Protein AF-A0A5Y4FES8-F1 (afdb_monomer)

Mean predicted aligned error: 9.24 Å

pLDDT: mean 91.18, std 11.3, range [54.75, 98.31]

Sequence (150 aa):
MFIGLLLVSLIVFGRLANHYRNNAITYKYQRNTATHNLKLANETITDMTQRQRDVAALDEKYTKELADAKAENDALRDDVAAGRRRLFVNATCPAMPTGKSTSAARVDNAASPRLADSAQRDYFTLKERVTTMQKQLEGAQDYIRTQCLK

Nearest PDB structures (foldseek):
  7rro-assembly1_B0  TM=3.510E-01  e=7.077E+00  Bos taurus

Organism: Salmonella enterica (NCBI:txid28901)

Solvent-accessible surface area (backbone atoms only — not comparable to full-atom values): 8891 Å² total; per-residue (Å²): 112,67,69,61,53,52,55,52,49,53,52,53,51,52,52,50,53,49,50,54,51,50,52,52,52,52,51,52,48,54,49,52,52,51,52,49,53,51,49,54,51,52,53,51,52,51,51,53,55,48,52,52,50,55,52,50,52,52,50,52,50,44,52,48,55,47,51,53,53,48,51,52,51,52,51,53,51,50,31,38,76,70,63,78,42,80,90,81,77,95,74,88,78,80,80,79,71,91,85,80,79,91,68,81,87,72,87,69,93,66,79,76,94,70,80,55,72,64,60,56,53,51,49,53,54,48,53,52,51,52,52,49,52,49,46,52,50,54,47,52,50,52,46,42,61,66,71,69,72,104

Secondary structure (DSSP, 8-state):
-HHHHHHHHHHHHHHHHHHHHHHHHHHHHHHHHHHHHHHHHHHHHHHHHHHHHHHHHHHHHHHHHHHHHHHHHHHHHHHHHTTSS-------PPPPPTT---S------PPPP---HHHHHHHHHHHHHHHHHHHHHHHHHHHIIIII--

Structure (mmCIF, N/CA/C/O backbone):
data_AF-A0A5Y4FES8-F1
#
_entry.id   AF-A0A5Y4FES8-F1
#
loop_
_atom_site.group_PDB
_atom_site.id
_atom_site.type_symbol
_atom_site.label_atom_id
_atom_site.label_alt_id
_atom_site.label_comp_id
_atom_site.label_asym_id
_atom_site.label_entity_id
_atom_site.label_seq_id
_atom_site.pdbx_PDB_ins_code
_atom_site.Cartn_x
_atom_site.Cartn_y
_atom_site.Cartn_z
_atom_site.occupancy
_atom_site.B_iso_or_equiv
_atom_site.auth_seq_id
_atom_site.auth_comp_id
_atom_site.auth_asym_id
_atom_site.auth_atom_id
_atom_site.pdbx_PDB_model_num
ATOM 1 N N . MET A 1 1 ? 42.927 2.067 -73.986 1.00 73.00 1 MET A N 1
ATOM 2 C CA . MET A 1 1 ? 43.050 1.069 -72.895 1.00 73.00 1 MET A CA 1
ATOM 3 C C . MET A 1 1 ? 43.133 1.717 -71.506 1.00 73.00 1 MET A C 1
ATOM 5 O O . MET A 1 1 ? 42.327 1.367 -70.658 1.00 73.00 1 MET A O 1
ATOM 9 N N . PHE A 1 2 ? 44.002 2.715 -71.278 1.00 80.12 2 PHE A N 1
ATOM 10 C CA . PHE A 1 2 ? 44.156 3.395 -69.972 1.00 80.12 2 PHE A CA 1
ATOM 11 C C . PHE A 1 2 ? 42.900 4.094 -69.424 1.00 80.12 2 PHE A C 1
ATOM 13 O O . PHE A 1 2 ? 42.582 3.938 -68.250 1.00 80.12 2 PHE A O 1
ATOM 20 N N . ILE A 1 3 ? 42.151 4.811 -70.270 1.00 86.94 3 ILE A N 1
ATOM 21 C CA . ILE A 1 3 ? 40.921 5.511 -69.847 1.00 86.94 3 ILE A CA 1
ATOM 22 C C . ILE A 1 3 ? 39.876 4.514 -69.312 1.00 86.94 3 ILE A C 1
ATOM 24 O O . ILE A 1 3 ? 39.251 4.765 -68.288 1.00 86.94 3 ILE A O 1
ATOM 28 N N . GLY A 1 4 ? 39.744 3.342 -69.945 1.00 87.75 4 GLY A N 1
ATOM 29 C CA . GLY A 1 4 ? 38.837 2.287 -69.484 1.00 87.75 4 GLY A CA 1
ATOM 30 C C . GLY A 1 4 ? 39.225 1.718 -68.114 1.00 87.75 4 GLY A C 1
ATOM 31 O O . GLY A 1 4 ? 38.361 1.550 -67.261 1.00 87.75 4 GLY A O 1
ATOM 32 N N . LEU A 1 5 ? 40.521 1.490 -67.866 1.00 89.88 5 LEU A N 1
ATOM 33 C CA . LEU A 1 5 ? 41.016 0.988 -66.575 1.00 89.88 5 LEU A CA 1
ATOM 34 C C . LEU A 1 5 ? 40.800 1.990 -65.431 1.00 89.88 5 LEU A C 1
ATOM 36 O O . LEU A 1 5 ? 40.421 1.591 -64.331 1.00 89.88 5 LEU A O 1
ATOM 40 N N . LEU A 1 6 ? 40.988 3.288 -65.692 1.00 91.81 6 LEU A N 1
ATOM 41 C CA . LEU A 1 6 ? 40.723 4.341 -64.706 1.00 91.81 6 LEU A CA 1
ATOM 42 C C . LEU A 1 6 ? 39.238 4.420 -64.338 1.00 91.81 6 LEU A C 1
ATOM 44 O O . LEU A 1 6 ? 38.907 4.506 -63.156 1.00 91.81 6 LEU A O 1
ATOM 48 N N . LEU A 1 7 ? 38.343 4.326 -65.325 1.00 92.38 7 LEU A N 1
ATOM 49 C CA . LEU A 1 7 ? 36.900 4.311 -65.078 1.00 92.38 7 LEU A CA 1
ATOM 50 C C . LEU A 1 7 ? 36.478 3.092 -64.247 1.00 92.38 7 LEU A C 1
ATOM 52 O O . LEU A 1 7 ? 35.725 3.239 -63.287 1.00 92.38 7 LEU A O 1
ATOM 56 N N . VAL A 1 8 ? 37.005 1.903 -64.560 1.00 93.56 8 VAL A N 1
ATOM 57 C CA . VAL A 1 8 ? 36.731 0.684 -63.780 1.00 93.56 8 VAL A CA 1
ATOM 58 C C . VAL A 1 8 ? 37.232 0.827 -62.340 1.00 93.56 8 VAL A C 1
ATOM 60 O O . VAL A 1 8 ? 36.489 0.517 -61.410 1.00 93.56 8 VAL A O 1
ATOM 63 N N . SER A 1 9 ? 38.445 1.351 -62.141 1.00 93.25 9 SER A N 1
ATOM 64 C CA . SER A 1 9 ? 39.007 1.596 -60.807 1.00 93.25 9 SER A CA 1
ATOM 65 C C . SER A 1 9 ? 38.112 2.521 -59.971 1.00 93.25 9 SER A C 1
ATOM 67 O O . SER A 1 9 ? 37.738 2.175 -58.850 1.00 93.25 9 SER A O 1
ATOM 69 N N . LEU A 1 10 ? 37.665 3.649 -60.537 1.00 94.94 10 LEU A N 1
ATOM 70 C CA . LEU A 1 10 ? 36.770 4.591 -59.852 1.00 94.94 10 LEU A CA 1
ATOM 71 C C . LEU A 1 10 ? 35.428 3.960 -59.461 1.00 94.94 10 LEU A C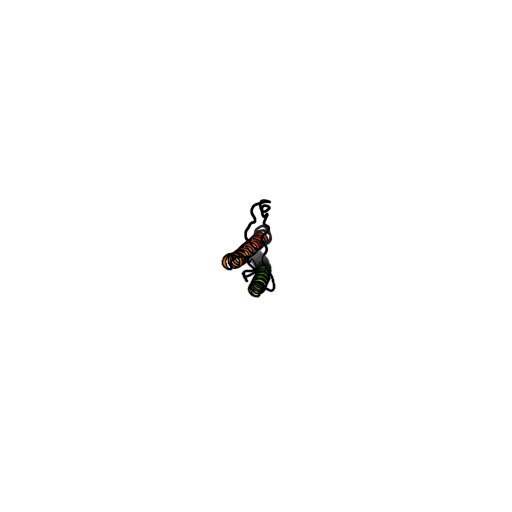 1
ATOM 73 O O . LEU A 1 10 ? 34.926 4.215 -58.366 1.00 94.94 10 LEU A O 1
ATOM 77 N N . ILE A 1 11 ? 34.859 3.106 -60.318 1.00 95.12 11 ILE A N 1
ATOM 78 C CA . ILE A 1 11 ? 33.615 2.387 -60.011 1.00 95.12 11 ILE A CA 1
ATOM 79 C C . ILE A 1 11 ? 33.824 1.425 -58.836 1.00 95.12 11 ILE A C 1
ATOM 81 O O . ILE A 1 11 ? 32.988 1.381 -57.929 1.00 95.12 11 ILE A O 1
ATOM 85 N N . VAL A 1 12 ? 34.933 0.676 -58.818 1.00 95.81 12 VAL A N 1
ATOM 86 C CA . VAL A 1 12 ? 35.265 -0.244 -57.717 1.00 95.81 12 VAL A CA 1
ATOM 87 C C . VAL A 1 12 ? 35.458 0.522 -56.407 1.00 95.81 12 VAL A C 1
ATOM 89 O O . VAL A 1 12 ? 34.847 0.159 -55.400 1.00 95.81 12 VAL A O 1
ATOM 92 N N . PHE A 1 13 ? 36.220 1.619 -56.417 1.00 94.88 13 PHE A N 1
ATOM 93 C CA . PHE A 1 13 ? 36.396 2.470 -55.236 1.00 94.88 13 PHE A CA 1
ATOM 94 C C . PHE A 1 13 ? 35.074 3.078 -54.753 1.00 94.88 13 PHE A C 1
ATOM 96 O O . PHE A 1 13 ? 34.798 3.060 -53.555 1.00 94.88 13 PHE A O 1
ATOM 103 N N . GLY A 1 14 ? 34.221 3.553 -55.665 1.00 95.06 14 GLY A N 1
ATOM 104 C CA . GLY A 1 14 ? 32.898 4.076 -55.326 1.00 95.06 14 GLY A CA 1
ATOM 105 C C . GLY A 1 14 ? 31.989 3.020 -54.691 1.00 95.06 14 GLY A C 1
ATOM 106 O O . GLY A 1 14 ? 31.347 3.285 -53.674 1.00 95.06 14 GLY A O 1
ATOM 107 N N . ARG A 1 15 ? 31.978 1.793 -55.236 1.00 95.75 15 ARG A N 1
ATOM 108 C CA . ARG A 1 15 ? 31.247 0.646 -54.666 1.00 95.75 15 ARG A CA 1
ATOM 109 C C . ARG A 1 15 ? 31.751 0.307 -53.264 1.00 95.75 15 ARG A C 1
ATOM 111 O O . ARG A 1 15 ? 30.932 0.128 -52.364 1.00 95.75 15 ARG A O 1
ATOM 118 N N . LEU A 1 16 ? 33.069 0.255 -53.074 1.00 95.81 16 LEU A N 1
ATOM 119 C CA . LEU A 1 16 ? 33.692 -0.065 -51.792 1.00 95.81 16 LEU A CA 1
ATOM 120 C C . LEU A 1 16 ? 33.394 1.010 -50.735 1.00 95.81 16 LEU A C 1
ATOM 122 O O . LEU A 1 16 ? 32.934 0.687 -49.641 1.00 95.81 16 LEU A O 1
ATOM 126 N N . ALA A 1 17 ? 33.571 2.289 -51.078 1.00 95.25 17 ALA A N 1
ATOM 127 C CA . ALA A 1 17 ? 33.260 3.409 -50.193 1.00 95.25 17 ALA A CA 1
ATOM 128 C C . ALA A 1 17 ? 31.775 3.427 -49.796 1.00 95.25 17 ALA A C 1
ATOM 130 O O . ALA A 1 17 ? 31.449 3.612 -48.622 1.00 95.25 17 ALA A O 1
ATOM 131 N N . ASN A 1 18 ? 30.871 3.175 -50.749 1.00 95.62 18 ASN A N 1
ATOM 132 C CA . ASN A 1 18 ? 29.440 3.087 -50.471 1.00 95.62 18 ASN A CA 1
ATOM 133 C C . ASN A 1 18 ? 29.100 1.892 -49.566 1.00 95.62 18 ASN A C 1
ATOM 135 O O . ASN A 1 18 ? 28.288 2.029 -48.655 1.00 95.62 18 ASN A O 1
ATOM 139 N N . HIS A 1 19 ? 29.750 0.741 -49.764 1.00 94.56 19 HIS A N 1
ATOM 140 C CA . HIS A 1 19 ? 29.571 -0.433 -48.909 1.00 94.56 19 HIS A CA 1
ATOM 141 C C . HIS A 1 19 ? 29.982 -0.151 -47.456 1.00 94.56 19 HIS A C 1
ATOM 143 O O . HIS A 1 19 ? 29.192 -0.383 -46.541 1.00 94.56 19 HIS A O 1
ATOM 149 N N . TYR A 1 20 ? 31.164 0.435 -47.229 1.00 95.25 20 TYR A N 1
ATOM 150 C CA . TYR A 1 20 ? 31.604 0.809 -45.880 1.00 95.25 20 TYR A CA 1
ATOM 151 C C . TYR A 1 20 ? 30.727 1.891 -45.248 1.00 95.25 20 TYR A C 1
ATOM 153 O O . TYR A 1 20 ? 30.400 1.792 -44.065 1.00 95.25 20 TYR A O 1
ATOM 161 N N . ARG A 1 21 ? 30.301 2.898 -46.022 1.00 96.25 21 ARG A N 1
ATOM 162 C CA . ARG A 1 21 ? 29.381 3.938 -45.542 1.00 96.25 21 ARG A CA 1
ATOM 163 C C . ARG A 1 21 ? 28.048 3.337 -45.102 1.00 96.25 21 ARG A C 1
ATOM 165 O O . ARG A 1 21 ? 27.576 3.663 -44.016 1.00 96.25 21 ARG A O 1
ATOM 172 N N . ASN A 1 22 ? 27.464 2.458 -45.914 1.00 96.62 22 ASN A N 1
ATOM 173 C CA . ASN A 1 22 ? 26.204 1.796 -45.586 1.00 96.62 22 ASN A CA 1
ATOM 174 C C . ASN A 1 22 ? 26.352 0.917 -44.344 1.00 96.62 22 ASN A C 1
ATOM 176 O O . ASN A 1 22 ? 25.555 1.063 -43.423 1.00 96.62 22 ASN A O 1
ATOM 180 N N . ASN A 1 23 ? 27.416 0.112 -44.250 1.00 96.19 23 ASN A N 1
ATOM 181 C CA . ASN A 1 23 ? 27.685 -0.688 -43.053 1.00 96.19 23 ASN A CA 1
ATOM 182 C C . ASN A 1 23 ? 27.822 0.200 -41.806 1.00 96.19 23 ASN A C 1
ATOM 184 O O . ASN A 1 23 ? 27.200 -0.082 -40.786 1.00 96.19 23 ASN A O 1
ATOM 188 N N . ALA A 1 24 ? 28.569 1.307 -41.880 1.00 95.69 24 ALA A N 1
ATOM 189 C CA . ALA A 1 24 ? 28.726 2.235 -40.759 1.00 95.69 24 ALA A CA 1
ATOM 190 C C . ALA A 1 24 ? 27.393 2.870 -40.323 1.00 95.69 24 ALA A C 1
ATOM 192 O O . ALA A 1 24 ? 27.132 3.001 -39.124 1.00 95.69 24 ALA A O 1
ATOM 193 N N . ILE A 1 25 ? 26.527 3.232 -41.277 1.00 96.38 25 ILE A N 1
ATOM 194 C CA . ILE A 1 25 ? 25.176 3.736 -40.992 1.00 96.38 25 ILE A CA 1
ATOM 195 C C . ILE A 1 25 ? 24.335 2.646 -40.316 1.00 96.38 25 ILE A C 1
ATOM 197 O O . ILE A 1 25 ? 23.714 2.920 -39.288 1.00 96.38 25 ILE A O 1
ATOM 201 N N . THR A 1 26 ? 24.358 1.415 -40.831 1.00 96.62 26 THR A N 1
ATOM 202 C CA . THR A 1 26 ? 23.625 0.276 -40.262 1.00 96.62 26 THR A CA 1
ATOM 203 C C . THR A 1 26 ? 24.083 -0.040 -38.840 1.00 96.62 26 THR A C 1
ATOM 205 O O . THR A 1 26 ? 23.242 -0.170 -37.953 1.00 96.62 26 THR A O 1
ATOM 208 N N . TYR A 1 27 ? 25.392 -0.084 -38.574 1.00 96.12 27 TYR A N 1
ATOM 209 C CA . TYR A 1 27 ? 25.918 -0.307 -37.223 1.00 96.12 27 TYR A CA 1
ATOM 210 C C . TYR A 1 27 ? 25.550 0.822 -36.260 1.00 96.12 27 TYR A C 1
ATOM 212 O O . TYR A 1 27 ? 25.144 0.563 -35.127 1.00 96.12 27 TYR A O 1
ATOM 220 N N . LYS A 1 28 ? 25.642 2.085 -36.699 1.00 97.19 28 LYS A N 1
ATOM 221 C CA . LYS A 1 28 ? 25.221 3.232 -35.882 1.00 97.19 28 LYS A CA 1
ATOM 222 C C . LYS A 1 28 ? 23.734 3.149 -35.545 1.00 97.19 28 LYS A C 1
ATOM 224 O O . LYS A 1 28 ? 23.367 3.409 -34.400 1.00 97.19 28 LYS A O 1
ATOM 229 N N . TYR A 1 29 ? 22.902 2.776 -36.516 1.00 97.62 29 TYR A N 1
ATOM 230 C CA . TYR A 1 29 ? 21.472 2.568 -36.318 1.00 97.62 29 TYR A CA 1
ATOM 231 C C . TYR A 1 29 ? 21.208 1.448 -35.305 1.00 97.62 29 TYR A C 1
ATOM 233 O O . TYR A 1 29 ? 20.578 1.707 -34.286 1.00 97.62 29 TYR A O 1
ATOM 241 N N . GLN A 1 30 ? 21.771 0.252 -35.510 1.00 96.94 30 GLN A N 1
ATOM 242 C CA . GLN A 1 30 ? 21.619 -0.885 -34.592 1.00 96.94 30 GLN A CA 1
ATOM 243 C C . GLN A 1 30 ? 22.048 -0.538 -33.165 1.00 96.94 30 GLN A C 1
ATOM 245 O O . GLN A 1 30 ? 21.318 -0.815 -32.216 1.00 96.94 30 GLN A O 1
ATOM 250 N N . ARG A 1 31 ? 23.206 0.115 -33.009 1.00 97.50 31 ARG A N 1
ATOM 251 C CA . ARG A 1 31 ? 23.705 0.548 -31.703 1.00 97.50 31 ARG A CA 1
ATOM 252 C C . ARG A 1 31 ? 22.755 1.548 -31.054 1.00 97.50 31 ARG A C 1
ATOM 254 O O . ARG A 1 31 ? 22.413 1.377 -29.893 1.00 97.50 31 ARG A O 1
ATOM 261 N N . ASN A 1 32 ? 22.324 2.576 -31.783 1.00 97.81 32 ASN A N 1
ATOM 262 C CA . ASN A 1 32 ? 2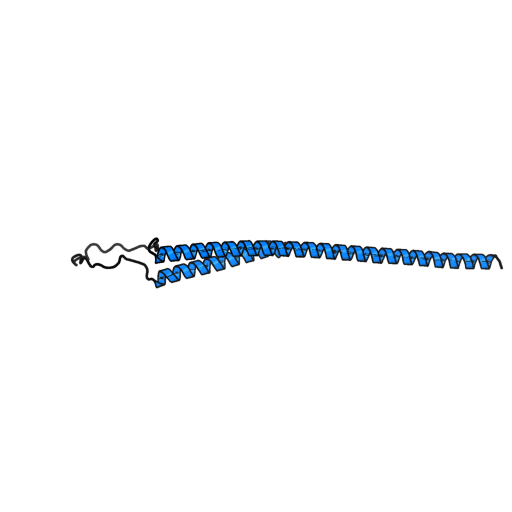1.411 3.581 -31.242 1.00 97.81 32 ASN A CA 1
ATOM 263 C C . ASN A 1 32 ? 20.069 2.956 -30.833 1.00 97.81 32 ASN A C 1
ATOM 265 O O . ASN A 1 32 ? 19.562 3.280 -29.763 1.00 97.81 32 ASN A O 1
ATOM 269 N N . THR A 1 33 ? 19.535 2.029 -31.633 1.00 97.75 33 THR A N 1
ATOM 270 C CA . THR A 1 33 ? 18.329 1.263 -31.298 1.00 97.75 33 THR A CA 1
ATOM 271 C C . THR A 1 33 ? 18.540 0.417 -30.043 1.00 97.75 33 THR A C 1
ATOM 273 O O . THR A 1 33 ? 17.718 0.463 -29.135 1.00 97.75 33 THR A O 1
ATOM 276 N N . ALA A 1 34 ? 19.664 -0.296 -29.932 1.00 97.62 34 ALA A N 1
ATOM 277 C CA . ALA A 1 34 ? 19.982 -1.088 -28.745 1.00 97.62 34 ALA A CA 1
ATOM 278 C C . ALA A 1 34 ? 20.131 -0.214 -27.489 1.00 97.62 34 ALA A C 1
ATOM 280 O O . ALA A 1 34 ? 19.567 -0.537 -26.447 1.00 97.62 34 ALA A O 1
ATOM 281 N N . THR A 1 35 ? 20.832 0.920 -27.585 1.00 98.00 35 THR A N 1
ATOM 282 C CA . THR A 1 35 ? 20.975 1.881 -26.482 1.00 98.00 35 THR A CA 1
ATOM 283 C C . THR A 1 35 ? 19.629 2.472 -26.072 1.00 98.00 35 THR A C 1
ATOM 285 O O . THR A 1 35 ? 19.365 2.607 -24.881 1.00 98.00 35 THR A O 1
ATOM 288 N N . HIS A 1 36 ? 18.769 2.802 -27.037 1.00 97.75 36 HIS A N 1
ATOM 289 C CA . HIS A 1 36 ? 17.433 3.316 -26.761 1.00 97.75 36 HIS A CA 1
ATOM 290 C C . HIS A 1 36 ? 16.562 2.276 -26.045 1.00 97.75 36 HIS A C 1
ATOM 292 O O . HIS A 1 36 ? 15.995 2.580 -24.999 1.00 97.75 36 HIS A O 1
ATOM 298 N N . ASN A 1 37 ? 16.530 1.038 -26.544 1.00 97.56 37 ASN A N 1
ATOM 299 C CA . ASN A 1 37 ? 15.768 -0.050 -25.931 1.00 97.56 37 ASN A CA 1
ATOM 300 C C . ASN A 1 37 ? 16.279 -0.383 -24.525 1.00 97.56 37 ASN A C 1
ATOM 302 O O . ASN A 1 37 ? 15.482 -0.590 -23.615 1.00 97.56 37 ASN A O 1
ATOM 306 N N . LEU A 1 38 ? 17.602 -0.393 -24.329 1.00 98.19 38 LEU A N 1
ATOM 307 C CA . LEU A 1 38 ? 18.206 -0.602 -23.014 1.00 98.19 38 LEU A CA 1
ATOM 308 C C . LEU A 1 38 ? 17.813 0.515 -22.047 1.00 98.19 38 LEU A C 1
ATOM 310 O O . LEU A 1 38 ? 17.457 0.235 -20.905 1.00 98.19 38 LEU A O 1
ATOM 314 N N . LYS A 1 39 ? 17.841 1.773 -22.501 1.00 98.06 39 LYS A N 1
ATOM 315 C CA . LYS A 1 39 ? 17.407 2.913 -21.692 1.00 98.06 39 LYS A CA 1
ATOM 316 C C . LYS A 1 39 ? 15.936 2.777 -21.286 1.00 98.06 39 LYS A C 1
ATOM 318 O O . LYS A 1 39 ? 15.643 2.892 -20.102 1.00 98.06 39 LYS A O 1
ATOM 323 N N . LEU A 1 40 ? 15.048 2.460 -22.231 1.00 98.25 40 LEU A N 1
ATOM 324 C CA . LEU A 1 40 ? 13.619 2.270 -21.966 1.00 98.25 40 LEU A CA 1
ATOM 325 C C . LEU A 1 40 ? 13.361 1.117 -20.983 1.00 98.25 40 LEU A C 1
ATOM 327 O O . LEU A 1 40 ? 12.553 1.246 -20.064 1.00 98.25 40 LEU A O 1
ATOM 331 N N . ALA A 1 41 ? 14.075 0.000 -21.139 1.00 98.19 41 ALA A N 1
ATOM 332 C CA . ALA A 1 41 ? 13.997 -1.122 -20.210 1.00 98.19 41 ALA A CA 1
ATOM 333 C C . ALA A 1 41 ? 14.450 -0.716 -18.799 1.00 98.19 41 ALA A C 1
ATOM 335 O O . ALA A 1 41 ? 13.793 -1.062 -17.822 1.00 98.19 41 ALA A O 1
ATOM 336 N N . ASN A 1 42 ? 15.533 0.056 -18.685 1.00 98.31 42 ASN A N 1
ATOM 337 C CA . ASN A 1 42 ? 16.044 0.517 -17.396 1.00 98.31 42 ASN A CA 1
ATOM 338 C C . ASN A 1 42 ? 15.091 1.513 -16.709 1.00 98.31 42 ASN A C 1
ATOM 340 O O . ASN A 1 42 ? 14.858 1.422 -15.504 1.00 98.31 42 ASN A O 1
ATOM 344 N N . GLU A 1 43 ? 14.490 2.427 -17.476 1.00 97.94 43 GLU A N 1
ATOM 345 C CA . GLU A 1 43 ? 13.446 3.338 -16.987 1.00 97.94 43 GLU A CA 1
ATOM 346 C C . GLU A 1 43 ? 12.227 2.553 -16.483 1.00 97.94 43 GLU A C 1
ATOM 348 O O . GLU A 1 43 ? 11.761 2.789 -15.370 1.00 97.94 43 GLU A O 1
ATOM 353 N N . THR A 1 44 ? 11.786 1.543 -17.240 1.00 97.44 44 THR A N 1
ATOM 354 C CA . THR A 1 44 ? 10.665 0.669 -16.858 1.00 97.44 44 THR A CA 1
ATOM 355 C C . THR A 1 44 ? 10.971 -0.119 -15.580 1.00 97.44 44 THR A C 1
ATOM 357 O O . THR A 1 44 ? 10.144 -0.181 -14.676 1.00 97.44 44 THR A O 1
ATOM 360 N N . ILE A 1 45 ? 12.169 -0.700 -15.458 1.00 98.00 45 ILE A N 1
ATOM 361 C CA . ILE A 1 45 ? 12.594 -1.429 -14.251 1.00 98.00 45 ILE A CA 1
ATOM 362 C C . ILE A 1 45 ? 12.644 -0.498 -13.039 1.00 98.00 45 ILE A C 1
ATOM 364 O O . ILE A 1 45 ? 12.209 -0.881 -11.950 1.00 98.00 45 ILE A O 1
ATOM 368 N N . THR A 1 46 ? 13.153 0.720 -13.217 1.00 97.88 46 THR A N 1
ATOM 369 C CA . THR A 1 46 ? 13.233 1.711 -12.140 1.00 97.88 46 THR A CA 1
ATOM 370 C C . THR A 1 46 ? 11.839 2.090 -11.645 1.00 97.88 46 THR A C 1
ATOM 372 O O . THR A 1 46 ? 11.602 2.049 -10.436 1.00 97.88 46 THR A O 1
ATOM 375 N N . ASP A 1 47 ? 10.908 2.371 -12.562 1.00 95.94 47 ASP A N 1
ATOM 376 C CA . ASP A 1 47 ? 9.509 2.672 -12.235 1.00 95.94 47 ASP A CA 1
ATOM 377 C C . ASP A 1 47 ? 8.830 1.498 -11.511 1.00 95.94 47 ASP A C 1
ATOM 379 O O . ASP A 1 47 ? 8.288 1.673 -10.419 1.00 95.94 47 ASP A O 1
ATOM 383 N N . MET A 1 48 ? 8.953 0.271 -12.037 1.00 95.69 48 MET A N 1
ATOM 384 C CA . MET A 1 48 ? 8.404 -0.929 -11.390 1.00 95.69 48 MET A CA 1
ATOM 385 C C . MET A 1 48 ? 8.965 -1.132 -9.975 1.00 95.69 48 MET A C 1
ATOM 387 O O . MET A 1 48 ? 8.216 -1.436 -9.047 1.00 95.69 48 MET A O 1
ATOM 391 N N . THR A 1 49 ? 10.271 -0.930 -9.788 1.00 97.50 49 THR A N 1
ATOM 392 C CA . THR A 1 49 ? 10.937 -1.078 -8.482 1.00 97.50 49 THR A CA 1
ATOM 393 C C . THR A 1 49 ? 10.478 -0.012 -7.489 1.00 97.50 49 THR A C 1
ATOM 395 O O . THR A 1 49 ? 10.408 -0.262 -6.284 1.00 97.50 49 THR A O 1
ATOM 398 N N . GLN A 1 50 ? 10.198 1.201 -7.965 1.00 96.19 50 GLN A N 1
ATOM 399 C CA . GLN A 1 50 ? 9.656 2.265 -7.131 1.00 96.19 50 GLN A CA 1
ATOM 400 C C . GLN A 1 50 ? 8.218 1.951 -6.707 1.00 96.19 50 GLN A C 1
ATOM 402 O O . GLN A 1 50 ? 7.942 1.943 -5.510 1.00 96.19 50 GLN A O 1
ATOM 407 N N . ARG A 1 51 ? 7.338 1.587 -7.648 1.00 95.44 51 ARG A N 1
ATOM 408 C CA . ARG A 1 51 ? 5.949 1.199 -7.344 1.00 95.44 51 ARG A CA 1
ATOM 409 C C . ARG A 1 51 ? 5.880 0.034 -6.359 1.00 95.44 51 ARG A C 1
ATOM 411 O O . ARG A 1 51 ? 5.079 0.063 -5.434 1.00 95.44 51 ARG A O 1
ATOM 418 N N . GLN A 1 52 ? 6.749 -0.971 -6.500 1.00 97.06 52 GLN A N 1
ATOM 419 C CA . GLN A 1 52 ? 6.822 -2.080 -5.542 1.00 97.06 52 GLN A CA 1
ATOM 420 C C . GLN A 1 52 ? 7.149 -1.609 -4.121 1.00 97.06 52 GLN A C 1
ATOM 422 O O . GLN A 1 52 ? 6.520 -2.067 -3.169 1.00 97.06 52 GLN A O 1
ATOM 427 N N . ARG A 1 53 ? 8.103 -0.682 -3.971 1.00 98.00 53 ARG A N 1
ATOM 428 C CA . ARG A 1 53 ? 8.448 -0.104 -2.665 1.00 98.00 53 ARG A CA 1
ATOM 429 C C . ARG A 1 53 ? 7.303 0.722 -2.089 1.00 98.00 53 ARG A C 1
ATOM 431 O O . ARG A 1 53 ? 7.000 0.580 -0.909 1.00 98.00 53 ARG A O 1
ATOM 438 N N . ASP A 1 54 ? 6.646 1.530 -2.913 1.00 96.81 54 ASP A N 1
ATOM 439 C CA . ASP A 1 54 ? 5.527 2.366 -2.476 1.00 96.81 54 ASP A CA 1
ATOM 440 C C . ASP A 1 54 ? 4.318 1.513 -2.044 1.00 96.81 54 ASP A C 1
ATOM 442 O O . ASP A 1 54 ? 3.685 1.799 -1.027 1.00 96.81 54 ASP A O 1
ATOM 446 N N . VAL A 1 55 ? 4.029 0.422 -2.765 1.00 97.00 55 VAL A N 1
ATOM 447 C CA . VAL A 1 55 ? 2.986 -0.549 -2.393 1.00 97.00 55 VAL A CA 1
ATOM 448 C C . VAL A 1 55 ? 3.335 -1.279 -1.099 1.00 97.00 55 VAL A C 1
ATOM 450 O O . VAL A 1 55 ? 2.470 -1.415 -0.239 1.00 97.00 55 VAL A O 1
ATOM 453 N N . ALA A 1 56 ? 4.588 -1.707 -0.925 1.00 98.06 56 ALA A N 1
ATOM 454 C CA . ALA A 1 56 ? 5.029 -2.345 0.314 1.00 98.06 56 ALA A CA 1
ATOM 455 C C . ALA A 1 56 ? 4.909 -1.400 1.522 1.00 98.06 56 ALA A C 1
ATOM 457 O O . ALA A 1 56 ? 4.473 -1.819 2.589 1.00 98.06 56 ALA A O 1
ATOM 458 N N . ALA A 1 57 ? 5.222 -0.112 1.348 1.00 97.94 57 ALA A N 1
ATOM 459 C CA . ALA A 1 57 ? 5.061 0.888 2.402 1.00 97.94 57 ALA A CA 1
ATOM 460 C C . ALA A 1 57 ? 3.583 1.126 2.768 1.00 97.94 57 ALA A C 1
ATOM 462 O O . ALA A 1 57 ? 3.255 1.302 3.943 1.00 97.94 57 ALA A O 1
ATOM 463 N N . LEU A 1 58 ? 2.679 1.120 1.780 1.00 97.50 58 LEU A N 1
ATOM 464 C CA . LEU A 1 58 ? 1.235 1.181 2.030 1.00 97.50 58 LEU A CA 1
ATOM 465 C C . LEU A 1 58 ? 0.745 -0.047 2.802 1.00 97.50 58 LEU A C 1
ATOM 467 O O . LEU A 1 58 ? -0.001 0.105 3.770 1.00 97.50 58 LEU A O 1
ATOM 471 N N . ASP A 1 59 ? 1.175 -1.240 2.395 1.00 97.06 59 ASP A N 1
ATOM 472 C CA . ASP A 1 59 ? 0.821 -2.493 3.062 1.00 97.06 59 ASP A CA 1
ATOM 473 C C . ASP A 1 59 ? 1.301 -2.515 4.520 1.00 97.06 59 ASP A C 1
ATOM 475 O O . ASP A 1 59 ? 0.511 -2.781 5.428 1.00 97.06 59 ASP A O 1
ATOM 479 N N . GLU A 1 60 ? 2.556 -2.128 4.772 1.00 98.19 60 GLU A N 1
ATOM 480 C CA . GLU A 1 60 ? 3.117 -2.030 6.123 1.00 98.19 60 GLU A CA 1
ATOM 481 C C . GLU A 1 60 ? 2.318 -1.050 6.994 1.00 98.19 60 GLU A C 1
ATOM 483 O O . GLU A 1 60 ? 1.933 -1.383 8.120 1.00 98.19 60 GLU A O 1
ATOM 488 N N . LYS A 1 61 ? 2.016 0.143 6.463 1.00 97.88 61 LYS A N 1
ATOM 489 C CA . LYS A 1 61 ? 1.238 1.170 7.167 1.00 97.88 61 LYS A CA 1
ATOM 490 C C . LYS A 1 61 ? -0.125 0.629 7.603 1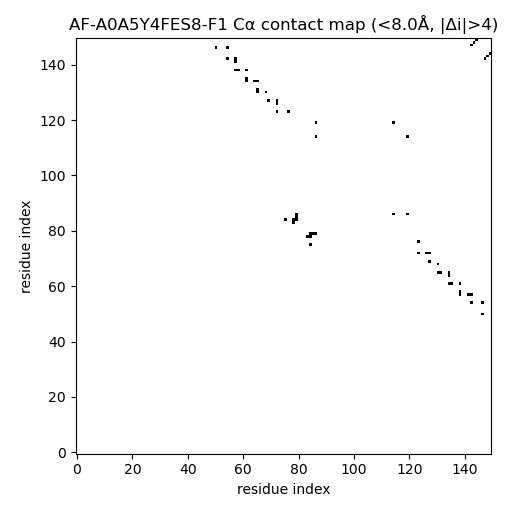.00 97.88 61 LYS A C 1
ATOM 492 O O . LYS A 1 61 ? -0.457 0.691 8.787 1.00 97.88 61 LYS A O 1
ATOM 497 N N . TYR A 1 62 ? -0.915 0.097 6.670 1.00 97.81 62 TYR A N 1
ATOM 498 C CA . TYR A 1 62 ? -2.284 -0.329 6.970 1.00 97.81 62 TYR A CA 1
ATOM 499 C C . TYR A 1 62 ? -2.346 -1.629 7.772 1.00 97.81 62 TYR A C 1
ATOM 501 O O . TYR A 1 62 ? -3.243 -1.782 8.603 1.00 97.81 62 TYR A O 1
ATOM 509 N N . THR A 1 63 ? -1.374 -2.526 7.603 1.00 97.00 63 THR A N 1
ATOM 510 C CA . THR A 1 63 ? -1.228 -3.714 8.455 1.00 97.00 63 THR A CA 1
ATOM 511 C C . THR A 1 63 ? -0.950 -3.315 9.899 1.00 97.00 63 THR A C 1
ATOM 513 O O . THR A 1 63 ? -1.594 -3.833 10.814 1.00 97.00 63 THR A O 1
ATOM 516 N N . LYS A 1 64 ? -0.040 -2.359 10.119 1.00 98.06 64 LYS A N 1
ATOM 517 C CA . LYS A 1 64 ? 0.272 -1.857 11.459 1.00 98.06 64 LYS A CA 1
ATOM 518 C C . LYS A 1 64 ? -0.926 -1.162 12.097 1.00 98.06 64 LYS A C 1
ATOM 520 O O . LYS A 1 64 ? -1.294 -1.503 13.214 1.00 98.06 64 LYS A O 1
ATOM 525 N N . GLU A 1 65 ? -1.577 -0.246 11.382 1.00 97.19 65 GLU A N 1
ATOM 526 C CA . GLU A 1 65 ? -2.764 0.449 11.896 1.00 97.19 65 GLU A CA 1
ATOM 527 C C . GLU A 1 65 ? -3.900 -0.525 12.253 1.00 97.19 65 GLU A C 1
ATOM 529 O O . GLU A 1 65 ? -4.606 -0.324 13.244 1.00 97.19 65 GLU A O 1
ATOM 534 N N . LEU A 1 66 ? -4.076 -1.595 11.470 1.00 97.25 66 LEU A N 1
ATOM 535 C CA . LEU A 1 66 ? -5.049 -2.643 11.768 1.00 97.25 66 LEU A CA 1
ATOM 536 C C . LEU A 1 66 ? -4.665 -3.445 13.019 1.00 97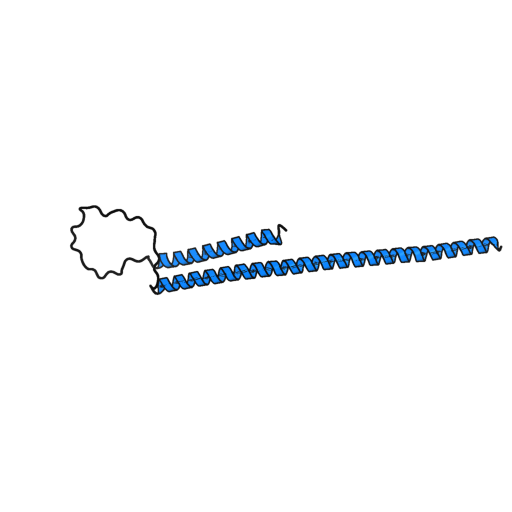.25 66 LEU A C 1
ATOM 538 O O . LEU A 1 66 ? -5.526 -3.713 13.858 1.00 97.25 66 LEU A O 1
ATOM 542 N N . ALA A 1 67 ? -3.391 -3.816 13.156 1.00 97.69 67 ALA A N 1
ATOM 543 C CA . ALA A 1 67 ? -2.885 -4.537 14.320 1.00 97.69 67 ALA A CA 1
ATOM 544 C C . ALA A 1 67 ? -3.015 -3.707 15.606 1.00 97.69 67 ALA A C 1
ATOM 546 O O . ALA A 1 67 ? -3.521 -4.215 16.608 1.00 97.69 67 ALA A O 1
ATOM 547 N N . ASP A 1 68 ? -2.643 -2.427 15.558 1.00 98.00 68 ASP A N 1
ATOM 548 C CA . ASP A 1 68 ? -2.752 -1.497 16.684 1.00 98.00 68 ASP A CA 1
ATOM 549 C C . ASP A 1 68 ? -4.218 -1.341 17.120 1.00 98.00 68 ASP A C 1
ATOM 551 O O . ASP A 1 68 ? -4.545 -1.454 18.304 1.00 98.00 68 ASP A O 1
ATOM 555 N N . ALA A 1 69 ? -5.137 -1.172 16.165 1.00 97.00 69 ALA A N 1
ATOM 556 C CA . ALA A 1 69 ? -6.556 -1.037 16.473 1.00 97.00 69 ALA A CA 1
ATOM 557 C C . ALA A 1 69 ? -7.192 -2.338 16.997 1.00 97.00 69 ALA A C 1
ATOM 559 O O . ALA A 1 69 ? -8.111 -2.297 17.823 1.00 97.00 69 ALA A O 1
ATOM 560 N N . LYS A 1 70 ? -6.710 -3.501 16.536 1.00 96.56 70 LYS A N 1
ATOM 561 C CA . LYS A 1 70 ? -7.105 -4.805 17.082 1.00 96.56 70 LYS A CA 1
ATOM 562 C C . LYS A 1 70 ? -6.623 -4.951 18.526 1.00 96.56 70 LYS A C 1
ATOM 564 O O . LYS A 1 70 ? -7.425 -5.306 19.385 1.00 96.56 70 LYS A O 1
ATOM 569 N N . ALA A 1 71 ? -5.367 -4.599 18.803 1.00 98.12 71 ALA A N 1
ATOM 570 C CA . ALA A 1 71 ? -4.800 -4.634 20.147 1.00 98.12 71 ALA A CA 1
ATOM 571 C C . ALA A 1 71 ? -5.556 -3.710 21.116 1.00 98.12 71 ALA A C 1
ATOM 573 O O . ALA A 1 71 ? -5.852 -4.107 22.242 1.00 98.12 71 ALA A O 1
ATOM 574 N N . GLU A 1 72 ? -5.939 -2.507 20.676 1.00 97.62 72 GLU A N 1
ATOM 575 C CA . GLU A 1 72 ? -6.772 -1.602 21.475 1.00 97.62 72 GLU A CA 1
ATOM 576 C C . GLU A 1 72 ? -8.153 -2.212 21.776 1.00 97.62 72 GLU A C 1
ATOM 578 O O . GLU A 1 72 ? -8.635 -2.149 22.908 1.00 97.62 72 GLU A O 1
ATOM 583 N N . ASN A 1 73 ? -8.800 -2.827 20.779 1.00 97.12 73 ASN A N 1
ATOM 584 C CA . ASN A 1 73 ? -10.097 -3.480 20.961 1.00 97.12 73 ASN A CA 1
ATOM 585 C C . ASN A 1 73 ? -10.007 -4.652 21.950 1.00 97.12 73 ASN A C 1
ATOM 587 O O . ASN A 1 73 ? -10.826 -4.733 22.866 1.00 97.12 73 ASN A O 1
ATOM 591 N N . ASP A 1 74 ? -8.987 -5.500 21.809 1.00 97.44 74 ASP A N 1
ATOM 592 C CA . ASP A 1 74 ? -8.735 -6.627 22.708 1.00 97.44 74 ASP A CA 1
ATOM 593 C C . ASP A 1 74 ? -8.472 -6.144 24.145 1.00 97.44 74 ASP A C 1
ATOM 595 O O . ASP A 1 74 ? -9.102 -6.639 25.079 1.00 97.44 74 ASP A O 1
ATOM 599 N N . ALA A 1 75 ? -7.650 -5.105 24.330 1.00 98.12 75 ALA A N 1
ATOM 600 C CA . ALA A 1 75 ? -7.404 -4.513 25.646 1.00 98.12 75 ALA A CA 1
ATOM 601 C C . ALA A 1 75 ? -8.689 -3.958 26.290 1.00 98.12 75 ALA A C 1
ATOM 603 O O . ALA A 1 75 ? -8.939 -4.167 27.480 1.00 98.12 75 ALA A O 1
ATOM 604 N N . LEU A 1 76 ? -9.543 -3.283 25.511 1.00 97.19 76 LEU A N 1
ATOM 605 C CA . LEU A 1 76 ? -10.841 -2.800 25.992 1.00 97.19 76 LEU A CA 1
ATOM 606 C C . LEU A 1 76 ? -11.789 -3.951 26.346 1.00 97.19 76 LEU A C 1
ATOM 608 O O . LEU A 1 76 ? -12.517 -3.855 27.338 1.00 97.19 76 LEU A O 1
ATOM 612 N N . ARG A 1 77 ? -11.787 -5.029 25.557 1.00 96.81 77 ARG A N 1
ATOM 613 C CA . ARG A 1 77 ? -12.577 -6.232 25.831 1.00 96.81 77 ARG A CA 1
ATOM 614 C C . ARG A 1 77 ? -12.149 -6.875 27.146 1.00 96.81 77 ARG A C 1
ATOM 616 O O . ARG A 1 77 ? -13.011 -7.195 27.963 1.00 96.81 77 ARG A O 1
ATOM 623 N N . ASP A 1 78 ? -10.848 -6.989 27.379 1.00 97.25 78 ASP A N 1
ATOM 624 C CA . ASP A 1 78 ? -10.288 -7.568 28.600 1.00 97.25 78 ASP A CA 1
ATOM 625 C C . ASP A 1 78 ? -10.551 -6.687 29.828 1.00 97.25 78 ASP A C 1
ATOM 627 O O . ASP A 1 78 ? -10.883 -7.191 30.901 1.00 97.25 78 ASP A O 1
ATOM 631 N N . ASP A 1 79 ? -10.468 -5.362 29.680 1.00 97.19 79 ASP A N 1
ATOM 632 C CA . ASP A 1 79 ? -10.831 -4.405 30.730 1.00 97.19 79 ASP A CA 1
ATOM 633 C C . ASP A 1 79 ? -12.307 -4.512 31.133 1.00 97.19 79 ASP A C 1
ATOM 635 O O . ASP A 1 79 ? -12.632 -4.421 32.321 1.00 97.19 79 ASP A O 1
ATOM 639 N N . VAL A 1 80 ? -13.207 -4.700 30.164 1.00 94.88 80 VAL A N 1
ATOM 640 C CA . VAL A 1 80 ? -14.640 -4.890 30.428 1.00 94.88 80 VAL A CA 1
ATOM 641 C C . VAL A 1 80 ? -14.902 -6.254 31.064 1.00 94.88 80 VAL A C 1
ATOM 643 O O . VAL A 1 80 ? -15.624 -6.326 32.058 1.00 94.88 80 VAL A O 1
ATOM 646 N N . ALA A 1 81 ? -14.270 -7.319 30.563 1.00 92.75 81 ALA A N 1
ATOM 647 C CA . ALA A 1 81 ? -14.395 -8.665 31.122 1.00 92.75 81 ALA A CA 1
ATOM 648 C C . ALA A 1 81 ? -13.881 -8.748 32.571 1.00 92.75 81 ALA A C 1
ATOM 650 O O . ALA A 1 81 ? -14.489 -9.409 33.410 1.00 92.75 81 ALA A O 1
ATOM 651 N N . ALA A 1 82 ? -12.801 -8.029 32.888 1.00 94.62 82 ALA A N 1
ATOM 652 C CA . ALA A 1 82 ? -12.251 -7.932 34.239 1.00 94.62 82 ALA A CA 1
ATOM 653 C C . ALA A 1 82 ? -12.999 -6.936 35.147 1.00 94.62 82 ALA A C 1
ATOM 655 O O . ALA A 1 82 ? -12.613 -6.750 36.301 1.00 94.62 82 ALA A O 1
ATOM 656 N N . GLY A 1 83 ? -14.028 -6.246 34.641 1.00 91.44 83 GLY A N 1
ATOM 657 C CA . GLY A 1 83 ? -14.788 -5.245 35.391 1.00 91.44 83 GLY A CA 1
ATOM 658 C C . GLY A 1 83 ? -14.030 -3.945 35.690 1.00 91.44 83 GLY A C 1
ATOM 659 O O . GLY A 1 83 ? -14.541 -3.113 36.439 1.00 91.44 83 GLY A O 1
ATOM 660 N N . ARG A 1 84 ? -12.840 -3.740 35.101 1.00 95.25 84 ARG A N 1
ATOM 661 C CA . ARG A 1 84 ? -12.061 -2.489 35.198 1.00 95.25 84 ARG A CA 1
AT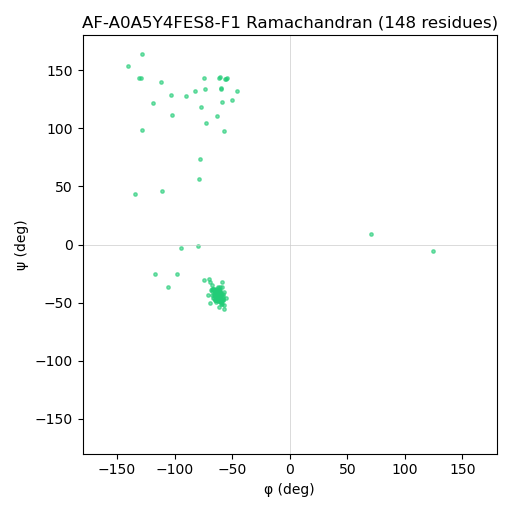OM 662 C C . ARG A 1 84 ? -12.726 -1.349 34.429 1.00 95.25 84 ARG A C 1
ATOM 664 O O . ARG A 1 84 ? -12.595 -0.186 34.804 1.00 95.25 84 ARG A O 1
ATOM 671 N N . ARG A 1 85 ? -13.453 -1.683 33.361 1.00 94.12 85 ARG A N 1
ATOM 672 C CA . ARG A 1 85 ? -14.277 -0.761 32.569 1.00 94.12 85 ARG A CA 1
ATOM 673 C C . ARG A 1 85 ? -15.696 -1.298 32.419 1.00 94.12 85 ARG A C 1
ATOM 675 O O . ARG A 1 85 ? -15.965 -2.475 32.643 1.00 94.12 85 ARG A O 1
ATOM 682 N N . ARG A 1 86 ? -16.620 -0.421 32.024 1.00 91.31 86 ARG A N 1
ATOM 683 C CA . ARG A 1 86 ? -18.016 -0.766 31.726 1.00 91.31 86 ARG A CA 1
ATOM 684 C C . ARG A 1 86 ? -18.412 -0.213 30.365 1.00 91.31 86 ARG A C 1
ATOM 686 O O . ARG A 1 86 ? -18.005 0.886 29.999 1.00 91.31 86 ARG A O 1
ATOM 693 N N . LEU A 1 87 ? -19.222 -0.977 29.639 1.00 92.75 87 LEU A N 1
ATOM 694 C CA . LEU A 1 87 ? -19.913 -0.497 28.449 1.00 92.75 87 LEU A CA 1
ATOM 695 C C . LEU A 1 87 ? -21.182 0.239 28.874 1.00 92.75 87 LEU A C 1
ATOM 697 O O . LEU A 1 87 ? -21.959 -0.264 29.687 1.00 92.75 87 LEU A O 1
ATOM 701 N N . PHE A 1 88 ? -21.383 1.421 28.305 1.00 90.44 88 PHE A N 1
ATOM 702 C CA . PHE A 1 88 ? -22.547 2.254 28.561 1.00 90.44 88 PHE A CA 1
ATOM 703 C C . PHE A 1 88 ? -23.408 2.318 27.308 1.00 90.44 88 PHE A C 1
ATOM 705 O O . PHE A 1 88 ? -22.897 2.429 26.195 1.00 90.44 88 PHE A O 1
ATOM 712 N N . VAL A 1 89 ? -24.721 2.267 27.503 1.00 89.12 89 VAL A N 1
ATOM 713 C CA . VAL A 1 89 ? -25.691 2.536 26.445 1.00 89.12 89 VAL A CA 1
ATOM 714 C C . VAL A 1 89 ? -26.225 3.933 26.682 1.00 89.12 89 VAL A C 1
ATOM 716 O O . VAL A 1 89 ? -26.652 4.255 27.790 1.00 89.12 89 VAL A O 1
ATOM 719 N N . ASN A 1 90 ? -26.197 4.762 25.645 1.00 90.25 90 ASN A N 1
ATOM 720 C CA . ASN A 1 90 ? -26.909 6.025 25.686 1.00 90.25 90 ASN A CA 1
ATOM 721 C C . ASN A 1 90 ? -28.411 5.726 25.569 1.00 90.25 90 ASN A C 1
ATOM 723 O O . ASN A 1 90 ? -28.882 5.348 24.498 1.00 90.25 90 ASN A O 1
ATOM 727 N N . ALA A 1 91 ? -29.134 5.816 26.684 1.00 85.69 91 ALA A N 1
ATOM 728 C CA . ALA A 1 91 ? -30.547 5.469 26.773 1.00 85.69 91 ALA A CA 1
ATOM 729 C C . ALA A 1 91 ? -31.343 6.583 27.462 1.00 85.69 91 ALA A C 1
ATOM 731 O O . ALA A 1 91 ? -30.882 7.187 28.429 1.00 85.69 91 ALA A O 1
ATOM 732 N N . THR A 1 92 ? -32.570 6.816 26.993 1.00 89.19 92 THR A N 1
ATOM 733 C CA . THR A 1 92 ? -33.554 7.671 27.667 1.00 89.19 92 THR A CA 1
ATOM 734 C C . THR A 1 92 ? -34.559 6.782 28.384 1.00 89.19 92 THR A C 1
ATOM 736 O O . THR A 1 92 ? -35.342 6.081 27.746 1.00 89.19 92 THR A O 1
ATOM 739 N N . CYS A 1 93 ? -34.539 6.801 29.714 1.00 81.88 93 CYS A N 1
ATOM 740 C CA . CYS A 1 93 ? -35.506 6.063 30.519 1.00 81.88 93 CYS A CA 1
ATOM 741 C C . CYS A 1 93 ? -36.728 6.954 30.801 1.00 81.88 93 CYS A C 1
ATOM 743 O O . CYS A 1 93 ? -36.543 8.071 31.293 1.00 81.88 93 CYS A O 1
ATOM 745 N N . PRO A 1 94 ? -37.965 6.500 30.523 1.00 81.75 94 PRO A N 1
ATOM 746 C CA . PRO A 1 94 ? -39.154 7.240 30.927 1.00 81.75 94 PRO A CA 1
ATOM 747 C C . PRO A 1 94 ? -39.200 7.364 32.454 1.00 81.75 94 PRO A C 1
ATOM 749 O O . PRO A 1 94 ? -38.814 6.442 33.176 1.00 81.75 94 PRO A O 1
ATOM 752 N N . ALA A 1 95 ? -39.676 8.508 32.948 1.00 78.75 95 ALA A N 1
ATOM 753 C CA . ALA A 1 95 ? -39.874 8.704 34.377 1.00 78.75 95 ALA A CA 1
ATOM 754 C C . ALA A 1 95 ? -40.871 7.665 34.911 1.00 78.75 95 ALA A C 1
ATOM 756 O O . ALA A 1 95 ? -41.921 7.428 34.308 1.00 78.75 95 ALA A O 1
ATOM 757 N N . MET A 1 96 ? -40.546 7.050 36.050 1.00 69.38 96 MET A N 1
ATOM 758 C CA . MET A 1 96 ? -41.482 6.156 36.730 1.00 69.38 96 MET A CA 1
ATOM 759 C C . MET A 1 96 ? -42.754 6.939 37.102 1.00 69.38 96 MET A C 1
ATOM 761 O O . MET A 1 96 ? -42.632 8.043 37.640 1.00 69.38 96 MET A O 1
ATOM 765 N N . PRO A 1 97 ? -43.966 6.404 36.852 1.00 67.94 97 PRO A N 1
ATOM 766 C CA . PRO A 1 97 ? -45.206 7.086 37.206 1.00 67.94 97 PRO A CA 1
ATOM 767 C C . PRO A 1 97 ? -45.264 7.370 38.710 1.00 67.94 97 PRO A C 1
ATOM 769 O O . PRO A 1 97 ? -45.197 6.452 39.535 1.00 67.94 97 PRO A O 1
ATOM 772 N N . THR A 1 98 ? -45.418 8.640 39.076 1.00 61.66 98 THR A N 1
ATOM 773 C CA . THR A 1 98 ? -45.677 9.064 40.453 1.00 61.66 98 THR A CA 1
ATOM 774 C C . THR A 1 98 ? -47.021 8.486 40.908 1.00 61.66 98 THR A C 1
ATOM 776 O O . THR A 1 98 ? -48.072 8.852 40.394 1.00 61.66 98 THR A O 1
ATOM 779 N N . GLY A 1 99 ? -46.990 7.532 41.847 1.00 59.31 99 GLY A N 1
ATOM 780 C CA . GLY A 1 99 ? -48.193 6.922 42.440 1.00 59.31 99 GLY A CA 1
ATOM 781 C C . GLY A 1 99 ? -48.298 5.395 42.345 1.00 59.31 99 GLY A C 1
ATOM 782 O O . GLY A 1 99 ? -49.198 4.825 42.955 1.00 59.31 99 GLY A O 1
ATOM 783 N N . LYS A 1 100 ? -47.382 4.705 41.646 1.00 54.78 100 LYS A N 1
ATOM 784 C CA . LYS A 1 100 ? -47.391 3.230 41.517 1.00 54.78 100 LYS A CA 1
ATOM 785 C C . LYS A 1 100 ? -46.238 2.543 42.262 1.00 54.78 100 LYS A C 1
ATOM 787 O O . LYS A 1 100 ? -45.581 1.664 41.714 1.00 54.78 100 LYS A O 1
ATOM 792 N N . SER A 1 101 ? -45.987 2.940 43.511 1.00 54.78 101 SER A N 1
ATOM 793 C CA . SER A 1 101 ? -45.054 2.236 44.400 1.00 54.78 101 SER A CA 1
ATOM 794 C C . SER A 1 101 ? -45.720 1.936 45.742 1.00 54.78 101 SER A C 1
ATOM 796 O O . SER A 1 101 ? -45.807 2.797 46.611 1.00 54.78 101 SER A O 1
ATOM 798 N N . THR A 1 102 ? -46.210 0.706 45.896 1.00 54.75 102 THR A N 1
ATOM 799 C CA . THR A 1 102 ? -46.636 0.125 47.182 1.00 54.75 102 THR A CA 1
ATOM 800 C C . THR A 1 102 ? -46.089 -1.292 47.348 1.00 54.75 102 THR A C 1
ATOM 802 O O . THR A 1 102 ? -46.774 -2.202 47.806 1.00 54.75 102 THR A O 1
ATOM 805 N N . SER A 1 103 ? -44.818 -1.498 47.013 1.00 60.06 103 SER A N 1
ATOM 806 C CA . SER A 1 103 ? -44.080 -2.658 47.511 1.00 60.06 103 SER A CA 1
ATOM 807 C C . SER A 1 103 ? -42.907 -2.166 48.340 1.00 60.06 103 SER A C 1
ATOM 809 O O . SER A 1 103 ? -42.077 -1.411 47.836 1.00 60.06 103 SER A O 1
ATOM 811 N N . ALA A 1 104 ? -42.859 -2.581 49.610 1.00 57.53 104 ALA A N 1
ATOM 812 C CA . ALA A 1 104 ? -41.718 -2.354 50.489 1.00 57.53 104 ALA A CA 1
ATOM 813 C C . ALA A 1 104 ? -40.423 -2.690 49.738 1.00 57.53 104 ALA A C 1
ATOM 815 O O . ALA A 1 104 ? -40.364 -3.736 49.088 1.00 57.53 104 ALA A O 1
ATOM 816 N N . ALA A 1 105 ? -39.425 -1.804 49.805 1.00 59.69 105 ALA A N 1
ATOM 817 C CA . ALA A 1 105 ? -38.113 -2.038 49.219 1.00 59.69 105 ALA A CA 1
ATOM 818 C C . ALA A 1 105 ? -37.541 -3.332 49.814 1.00 59.69 105 ALA A C 1
ATOM 820 O O . ALA A 1 105 ? -37.054 -3.355 50.944 1.00 59.69 105 ALA A O 1
ATOM 821 N N . ARG A 1 106 ? -37.685 -4.441 49.086 1.00 61.25 106 ARG A N 1
ATOM 822 C CA . ARG A 1 106 ? -37.036 -5.697 49.435 1.00 61.25 106 ARG A CA 1
ATOM 823 C C . ARG A 1 106 ? -35.592 -5.530 49.009 1.00 61.25 106 ARG A C 1
ATOM 825 O O . ARG A 1 106 ? -35.324 -5.272 47.845 1.00 61.25 106 ARG A O 1
ATOM 832 N N . VAL A 1 107 ? -34.696 -5.604 49.982 1.00 61.31 107 VAL A N 1
ATOM 833 C CA . VAL A 1 107 ? -33.253 -5.518 49.774 1.00 61.31 107 VAL A CA 1
ATOM 834 C C . VAL A 1 107 ? -32.801 -6.882 49.255 1.00 61.31 107 VAL A C 1
ATOM 836 O O . VAL A 1 107 ? -32.300 -7.714 50.006 1.00 61.31 107 VAL A O 1
ATOM 839 N N . ASP A 1 108 ? -33.104 -7.188 47.997 1.00 59.94 108 ASP A N 1
ATOM 840 C CA . ASP A 1 108 ? -32.532 -8.348 47.334 1.00 59.94 108 ASP A CA 1
ATOM 841 C C . ASP A 1 108 ? -31.063 -8.057 47.000 1.00 59.94 108 ASP A C 1
ATOM 843 O O . ASP A 1 108 ? -30.705 -6.990 46.508 1.00 59.94 108 ASP A O 1
ATOM 847 N N . ASN A 1 109 ? -30.174 -9.009 47.293 1.00 70.38 109 ASN A N 1
ATOM 848 C CA . ASN A 1 109 ? -28.760 -8.908 46.927 1.00 70.38 109 ASN A CA 1
ATOM 849 C C . ASN A 1 109 ? -28.576 -9.264 45.441 1.00 70.38 109 ASN A C 1
ATOM 851 O O . ASN A 1 109 ? -27.879 -10.218 45.092 1.00 70.38 109 ASN A O 1
ATOM 855 N N . ALA A 1 110 ? -29.290 -8.557 44.565 1.00 68.56 110 ALA A N 1
ATOM 856 C CA . ALA A 1 110 ? -29.168 -8.720 43.128 1.00 68.56 110 ALA A CA 1
ATOM 857 C C . ALA A 1 110 ? -27.857 -8.088 42.641 1.00 68.56 110 ALA A C 1
ATOM 859 O O . ALA A 1 110 ? -27.425 -7.037 43.120 1.00 68.56 110 ALA A O 1
ATOM 860 N N . ALA A 1 111 ? -27.217 -8.725 41.657 1.00 72.06 111 ALA A N 1
ATOM 861 C CA . ALA A 1 111 ? -26.067 -8.136 40.984 1.00 72.06 111 ALA A CA 1
ATOM 862 C C . ALA A 1 111 ? -26.449 -6.768 40.395 1.00 72.06 111 ALA A C 1
ATOM 864 O O . ALA A 1 111 ? -27.556 -6.595 39.881 1.00 72.06 111 ALA A O 1
ATOM 865 N N . SER A 1 112 ? -25.527 -5.800 40.442 1.00 75.31 112 SER A N 1
ATOM 866 C CA . SER A 1 112 ? -25.776 -4.484 39.852 1.00 75.31 112 SER A CA 1
ATOM 867 C C . SER A 1 112 ? -26.192 -4.616 38.379 1.00 75.31 112 SER A C 1
ATOM 869 O O . SER A 1 112 ? -25.627 -5.46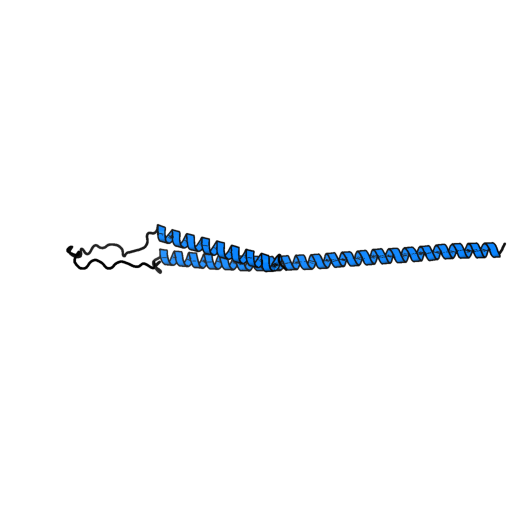0 37.673 1.00 75.31 112 SER A O 1
ATOM 871 N N . PRO A 1 113 ? -27.117 -3.769 37.888 1.00 79.06 113 PRO A N 1
ATOM 872 C CA . PRO A 1 113 ? -27.529 -3.786 36.489 1.00 79.06 113 PRO A CA 1
ATOM 873 C C . PRO A 1 113 ? -26.318 -3.748 35.547 1.00 79.06 113 PRO A C 1
ATOM 875 O O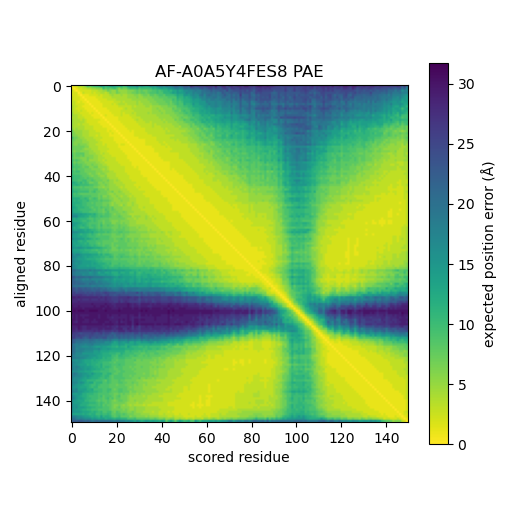 . PRO A 1 113 ? -25.477 -2.850 35.639 1.00 79.06 113 PRO A O 1
ATOM 878 N N . ARG A 1 114 ? -26.219 -4.735 34.649 1.00 85.19 114 ARG A N 1
ATOM 879 C CA . ARG A 1 114 ? -25.145 -4.862 33.653 1.00 85.19 114 ARG A CA 1
ATOM 880 C C . ARG A 1 114 ? -25.701 -5.336 32.315 1.00 85.19 114 ARG A C 1
ATOM 882 O O . ARG A 1 114 ? -26.722 -6.020 32.277 1.00 85.19 114 ARG A O 1
ATOM 889 N N . LEU A 1 115 ? -25.017 -4.989 31.225 1.00 90.88 115 LEU A N 1
ATOM 890 C CA . LEU A 1 115 ? -25.325 -5.543 29.906 1.00 90.88 115 LEU A CA 1
ATOM 891 C C . LEU A 1 115 ? -25.156 -7.061 29.916 1.00 90.88 115 LEU A C 1
ATOM 893 O O . LEU A 1 115 ? -24.221 -7.570 30.539 1.00 90.88 115 LEU A O 1
ATOM 897 N N . ALA A 1 116 ? -26.026 -7.752 29.178 1.00 91.50 116 ALA A N 1
ATOM 898 C CA . ALA A 1 116 ? -25.896 -9.182 28.938 1.00 91.50 116 ALA A CA 1
ATOM 899 C C . ALA A 1 116 ? -24.523 -9.500 28.328 1.00 91.50 116 ALA A C 1
ATOM 901 O O . ALA A 1 116 ? -24.029 -8.754 27.480 1.00 91.50 116 ALA A O 1
ATOM 902 N N . ASP A 1 117 ? -23.928 -10.625 28.724 1.00 91.00 117 ASP A N 1
ATOM 903 C CA . ASP A 1 117 ? -22.598 -11.022 28.247 1.00 91.00 117 ASP A CA 1
ATOM 904 C C . ASP A 1 117 ? -22.565 -11.162 26.710 1.00 91.00 117 ASP A C 1
ATOM 906 O O . ASP A 1 117 ? -21.570 -10.815 26.075 1.00 91.00 117 ASP A O 1
ATOM 910 N N . SER A 1 118 ? -23.677 -11.576 26.086 1.00 94.56 118 SER A N 1
ATOM 911 C CA . SER A 1 118 ? -23.836 -11.570 24.624 1.00 94.56 118 SER A CA 1
ATOM 912 C C . SER A 1 118 ? -23.694 -10.169 24.028 1.00 94.56 118 SER A C 1
ATOM 914 O O . SER A 1 118 ? -22.875 -9.982 23.137 1.00 94.56 118 SER A O 1
ATOM 916 N N . ALA A 1 119 ? -24.401 -9.174 24.571 1.00 94.06 119 ALA A N 1
ATOM 917 C CA . ALA A 1 119 ? -24.354 -7.798 24.080 1.00 94.06 119 ALA A CA 1
ATOM 918 C C . ALA A 1 119 ? -22.942 -7.194 24.169 1.00 94.06 119 ALA A C 1
ATOM 920 O O . ALA A 1 119 ? -22.523 -6.467 23.270 1.00 94.06 119 ALA A O 1
ATOM 921 N N . GLN A 1 120 ? -22.186 -7.518 25.224 1.00 94.56 120 GLN A N 1
ATOM 922 C CA . GLN A 1 120 ? -20.796 -7.071 25.356 1.00 94.56 120 GLN A CA 1
ATOM 923 C C . GLN A 1 120 ? -19.896 -7.702 24.280 1.00 94.56 120 GLN A C 1
ATOM 925 O O . GLN A 1 120 ? -19.132 -6.993 23.625 1.00 94.56 120 GLN A O 1
ATOM 930 N N . ARG A 1 121 ? -20.009 -9.019 24.049 1.00 95.12 121 ARG A N 1
ATOM 931 C CA . ARG A 1 121 ? -19.244 -9.720 22.999 1.00 95.12 121 ARG A CA 1
ATOM 932 C C . ARG A 1 121 ? -19.586 -9.222 21.597 1.00 95.12 121 ARG A C 1
ATOM 934 O O . ARG A 1 121 ? -18.680 -8.998 20.791 1.00 95.12 121 ARG A O 1
ATOM 941 N N . ASP A 1 122 ? -20.871 -9.039 21.317 1.00 96.94 122 ASP A N 1
ATOM 942 C CA . ASP A 1 122 ? -21.355 -8.603 20.008 1.00 96.94 122 ASP A CA 1
ATOM 943 C C . ASP A 1 122 ? -20.872 -7.182 19.698 1.00 96.94 122 ASP A C 1
ATOM 945 O O . ASP A 1 122 ? -20.446 -6.910 18.577 1.00 96.94 122 ASP A O 1
ATOM 949 N N . TYR A 1 123 ? -20.832 -6.299 20.703 1.00 96.38 123 TYR A N 1
ATOM 950 C CA . TYR A 1 123 ? -20.267 -4.956 20.567 1.00 96.38 123 TYR A CA 1
ATOM 951 C C . TYR A 1 123 ? -18.792 -4.978 20.139 1.00 96.38 123 TYR A C 1
ATOM 953 O O . TYR A 1 123 ? -18.424 -4.318 19.166 1.00 96.38 123 TYR A O 1
ATOM 961 N N . PHE A 1 124 ? -17.942 -5.749 20.826 1.00 97.12 124 PHE A N 1
ATOM 962 C CA . PHE A 1 124 ? -16.516 -5.811 20.483 1.00 97.12 124 PHE A CA 1
ATOM 963 C C . PHE A 1 124 ? -16.273 -6.465 19.121 1.00 97.12 124 PHE A C 1
ATOM 965 O O . PHE A 1 124 ? -15.463 -5.958 18.344 1.00 97.12 124 PHE A O 1
ATOM 972 N N . THR A 1 125 ? -17.043 -7.509 18.794 1.00 97.38 125 THR A N 1
ATOM 973 C CA . THR A 1 125 ? -17.025 -8.155 17.471 1.00 97.38 125 THR A CA 1
ATOM 974 C C . THR A 1 125 ? -17.414 -7.170 16.369 1.00 97.38 125 THR A C 1
ATOM 976 O O . THR A 1 125 ? -16.767 -7.105 15.323 1.00 97.38 125 THR A O 1
ATOM 979 N N . LEU A 1 126 ? -18.462 -6.373 16.592 1.00 97.38 126 LEU A N 1
ATOM 980 C CA . LEU A 1 126 ? -18.891 -5.348 15.647 1.00 97.38 126 LEU A CA 1
ATOM 981 C C . LEU A 1 126 ? -17.81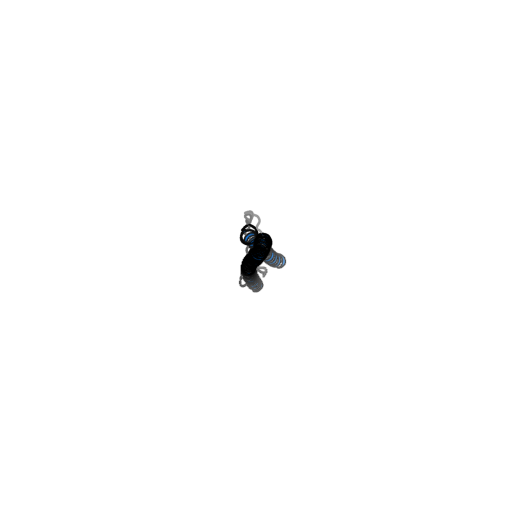0 -4.278 15.469 1.00 97.38 126 LEU A C 1
ATOM 983 O O . LEU A 1 126 ? -17.457 -3.957 14.336 1.00 97.38 126 LEU A O 1
ATOM 987 N N . LYS A 1 127 ? -17.255 -3.759 16.571 1.00 97.06 127 LYS A N 1
ATOM 988 C CA . LYS A 1 127 ? -16.179 -2.759 16.537 1.00 97.06 127 LYS A CA 1
ATOM 989 C C . LYS A 1 127 ? -14.961 -3.280 15.769 1.00 97.06 127 LYS A C 1
ATOM 991 O O . LYS A 1 127 ? -14.423 -2.553 14.945 1.00 97.06 127 LYS A O 1
ATOM 996 N N . GLU A 1 128 ? -14.549 -4.528 15.991 1.00 97.38 128 GLU A N 1
ATOM 997 C CA . GLU A 1 128 ? -13.435 -5.153 15.265 1.00 97.38 128 GLU A CA 1
ATOM 998 C C . GLU A 1 128 ? -13.698 -5.207 13.753 1.00 97.38 128 GLU A C 1
ATOM 1000 O O . GLU A 1 128 ? -12.862 -4.771 12.957 1.00 97.38 128 GLU A O 1
ATOM 1005 N N . ARG A 1 129 ? -14.876 -5.697 13.346 1.00 97.81 129 ARG A N 1
ATOM 1006 C CA . ARG A 1 129 ? -15.245 -5.820 11.927 1.00 97.81 129 ARG A CA 1
ATOM 1007 C C . ARG A 1 129 ? -15.330 -4.467 11.230 1.00 97.81 129 ARG A C 1
ATOM 1009 O O . ARG A 1 129 ? -14.814 -4.328 10.125 1.00 97.81 129 ARG A O 1
ATOM 1016 N N . VAL A 1 130 ? -15.947 -3.476 11.875 1.00 98.00 130 VAL A N 1
ATOM 1017 C CA . VAL A 1 130 ? -16.065 -2.115 11.331 1.00 98.00 130 VAL A CA 1
ATOM 1018 C C . VAL A 1 130 ? -14.688 -1.490 11.152 1.00 98.00 130 VAL A C 1
ATOM 1020 O O . VAL A 1 130 ? -14.395 -0.983 10.073 1.00 98.00 130 VAL A O 1
ATOM 1023 N N . THR A 1 131 ? -13.818 -1.575 12.161 1.00 96.69 131 THR A N 1
ATOM 1024 C CA . THR A 1 131 ? -12.458 -1.037 12.053 1.00 96.69 131 THR A CA 1
ATOM 1025 C C . THR A 1 131 ? -11.648 -1.744 10.968 1.00 96.69 131 THR A C 1
ATOM 1027 O O . THR A 1 131 ? -10.962 -1.083 10.193 1.00 96.69 131 THR A O 1
ATOM 1030 N N . THR A 1 132 ? -11.761 -3.071 10.865 1.00 97.00 132 THR A N 1
ATOM 1031 C CA . THR A 1 132 ? -11.073 -3.851 9.824 1.00 97.00 132 THR A CA 1
ATOM 1032 C C . THR A 1 132 ? -11.502 -3.408 8.431 1.00 97.00 132 THR A C 1
ATOM 1034 O O . THR A 1 132 ? -10.660 -3.074 7.600 1.00 97.00 132 THR A O 1
ATOM 1037 N N . MET A 1 133 ? -12.813 -3.346 8.191 1.00 97.94 133 MET A N 1
ATOM 1038 C CA . MET A 1 133 ? -13.366 -2.907 6.913 1.00 97.94 133 MET A CA 1
ATOM 1039 C C . MET A 1 133 ? -12.959 -1.464 6.589 1.00 97.94 133 MET A C 1
ATOM 1041 O O . MET A 1 133 ? -12.603 -1.172 5.450 1.00 97.94 133 MET A O 1
ATOM 1045 N N . GLN A 1 134 ? -12.963 -0.572 7.583 1.00 97.25 134 GLN A N 1
ATOM 1046 C CA . GLN A 1 134 ? -12.541 0.816 7.410 1.00 97.25 134 GLN A CA 1
ATOM 1047 C C . GLN A 1 134 ? -11.071 0.907 6.982 1.00 97.25 134 GLN A C 1
ATOM 1049 O O . GLN A 1 134 ? -10.763 1.603 6.018 1.00 97.25 134 GLN A O 1
ATOM 1054 N N . LYS A 1 135 ? -10.168 0.168 7.638 1.00 95.75 135 LYS A N 1
ATOM 1055 C CA . LYS A 1 135 ? -8.740 0.163 7.287 1.00 95.75 135 LYS A CA 1
ATOM 1056 C C . LYS A 1 135 ? -8.476 -0.435 5.910 1.00 95.75 135 LYS A C 1
ATOM 1058 O O . LYS A 1 135 ? -7.678 0.111 5.155 1.00 95.75 135 LYS A O 1
ATOM 1063 N N . GLN A 1 136 ? -9.190 -1.500 5.550 1.00 95.81 136 GLN A N 1
ATOM 1064 C CA . GLN A 1 136 ? -9.132 -2.070 4.202 1.00 95.81 136 GLN A CA 1
ATOM 1065 C C . GLN A 1 136 ? -9.604 -1.072 3.139 1.00 95.81 136 GLN A C 1
ATOM 1067 O O . GLN A 1 136 ? -8.969 -0.942 2.094 1.00 95.81 136 GLN A O 1
ATOM 1072 N N . LEU A 1 137 ? -10.692 -0.344 3.408 1.00 97.81 137 LEU A N 1
ATOM 1073 C CA . LEU A 1 137 ? -11.208 0.675 2.500 1.00 97.81 137 LEU A CA 1
ATOM 1074 C C . LEU A 1 137 ? -10.223 1.838 2.340 1.00 97.81 137 LEU A C 1
ATOM 1076 O O . LEU A 1 137 ? -9.940 2.237 1.214 1.00 97.81 137 LEU A O 1
ATOM 1080 N N . GLU A 1 138 ? -9.694 2.365 3.444 1.00 97.50 138 GLU A N 1
ATOM 1081 C CA . GLU A 1 138 ? -8.686 3.431 3.432 1.00 97.50 138 GLU A CA 1
ATOM 1082 C C . GLU A 1 138 ? -7.443 3.004 2.639 1.00 97.50 138 GLU A C 1
ATOM 1084 O O . GLU A 1 138 ? -7.022 3.724 1.734 1.00 97.50 138 GLU A O 1
ATOM 1089 N N . GLY A 1 139 ? -6.920 1.800 2.900 1.00 97.19 139 GLY A N 1
ATOM 1090 C CA . GLY A 1 139 ? -5.775 1.249 2.176 1.00 97.19 139 GLY A CA 1
ATOM 1091 C C . GLY A 1 139 ? -6.030 1.067 0.683 1.00 97.19 139 GLY A C 1
ATOM 1092 O O . GLY A 1 139 ? -5.208 1.475 -0.137 1.00 97.19 139 GLY A O 1
ATOM 1093 N N . ALA A 1 140 ? -7.193 0.530 0.305 1.00 97.25 140 ALA A N 1
ATOM 1094 C CA . ALA A 1 140 ? -7.567 0.374 -1.099 1.00 97.25 140 ALA A CA 1
ATOM 1095 C C . ALA A 1 140 ? -7.709 1.727 -1.814 1.00 97.25 140 ALA A C 1
ATOM 1097 O O . ALA A 1 140 ? -7.258 1.885 -2.949 1.00 97.25 140 ALA A O 1
ATOM 1098 N N . GLN A 1 141 ? -8.310 2.721 -1.155 1.00 98.00 141 GLN A N 1
ATOM 1099 C CA . GLN A 1 141 ? -8.434 4.063 -1.716 1.00 98.00 141 GLN A CA 1
ATOM 1100 C C . GLN A 1 141 ? -7.068 4.727 -1.917 1.00 98.00 141 GLN A C 1
ATOM 1102 O O . GLN A 1 141 ? -6.829 5.312 -2.975 1.00 98.00 141 GLN A O 1
ATOM 1107 N N . ASP A 1 142 ? -6.170 4.631 -0.937 1.00 97.44 142 ASP A N 1
ATOM 1108 C CA . ASP A 1 142 ? -4.827 5.207 -1.036 1.00 97.44 142 ASP A CA 1
ATOM 1109 C C . ASP A 1 142 ? -3.978 4.493 -2.093 1.00 97.44 142 ASP A C 1
ATOM 1111 O O . ASP A 1 142 ? -3.291 5.159 -2.873 1.00 97.44 142 ASP A O 1
ATOM 1115 N N . TYR A 1 143 ? -4.095 3.169 -2.215 1.00 97.31 143 TYR A N 1
ATOM 1116 C CA . TYR A 1 143 ? -3.496 2.415 -3.317 1.00 97.31 143 TYR A CA 1
ATOM 1117 C C . TYR A 1 143 ? -3.972 2.935 -4.680 1.00 97.31 143 TYR A C 1
ATOM 1119 O O . TYR A 1 143 ? -3.151 3.299 -5.520 1.00 97.31 143 TYR A O 1
ATOM 1127 N N . ILE A 1 144 ? -5.286 3.060 -4.893 1.00 97.25 144 ILE A N 1
ATOM 1128 C CA . ILE A 1 144 ? -5.837 3.544 -6.168 1.00 97.25 144 ILE A CA 1
ATOM 1129 C C . ILE A 1 144 ? -5.320 4.952 -6.488 1.00 97.25 144 ILE A C 1
ATOM 1131 O O . ILE A 1 144 ? -4.839 5.203 -7.596 1.00 97.25 144 ILE A O 1
ATOM 1135 N N . ARG A 1 145 ? -5.378 5.871 -5.518 1.00 96.69 145 ARG A N 1
ATOM 1136 C CA . ARG A 1 145 ? -4.939 7.264 -5.700 1.00 96.69 145 ARG A CA 1
ATOM 1137 C C . ARG A 1 145 ? -3.452 7.377 -6.018 1.00 96.69 145 ARG A C 1
ATOM 1139 O O . ARG A 1 145 ? -3.065 8.268 -6.767 1.00 96.69 145 ARG A O 1
ATOM 1146 N N . THR A 1 146 ? -2.620 6.522 -5.427 1.00 94.88 146 THR A N 1
ATOM 1147 C CA . THR A 1 146 ? -1.160 6.657 -5.517 1.00 94.88 146 THR A CA 1
ATOM 1148 C C . THR A 1 146 ? -0.514 5.771 -6.574 1.00 94.88 146 THR A C 1
ATOM 1150 O O . THR A 1 146 ? 0.550 6.145 -7.055 1.00 94.88 146 THR A O 1
ATOM 1153 N N . GLN A 1 147 ? -1.133 4.647 -6.948 1.00 93.50 147 GLN A N 1
ATOM 1154 C CA . GLN A 1 147 ? -0.539 3.641 -7.840 1.00 93.50 147 GLN A CA 1
ATOM 1155 C C . GLN A 1 147 ? -1.294 3.462 -9.161 1.00 93.50 147 GLN A C 1
ATOM 1157 O O . GLN A 1 147 ? -0.691 3.029 -10.144 1.00 93.50 147 GLN A O 1
ATOM 1162 N N . CYS A 1 148 ? -2.597 3.765 -9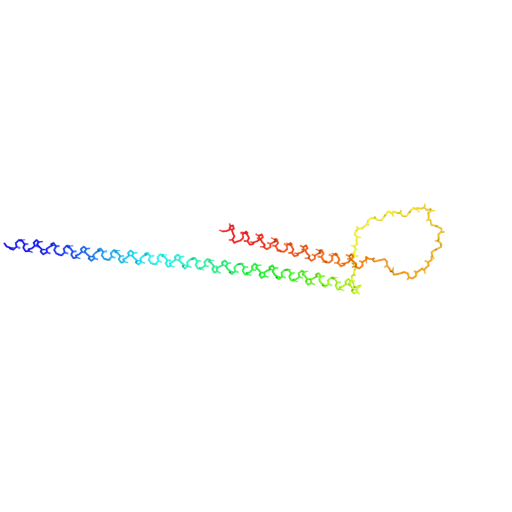.197 1.00 93.94 148 CYS A N 1
ATOM 1163 C CA . CYS A 1 148 ? -3.432 3.559 -10.387 1.00 93.94 148 CYS A CA 1
ATOM 1164 C C . CYS A 1 148 ? -3.785 4.860 -11.113 1.00 93.94 148 CYS A C 1
ATOM 1166 O O . CYS A 1 148 ? -3.902 4.859 -12.333 1.00 93.94 148 CYS A O 1
ATOM 1168 N N . LEU A 1 149 ? -4.009 5.946 -10.367 1.00 92.94 149 LEU A N 1
ATOM 1169 C CA . LEU A 1 149 ? -4.396 7.251 -10.921 1.00 92.94 149 LEU A CA 1
ATOM 1170 C C . LEU A 1 149 ? -3.207 8.197 -11.165 1.00 92.94 149 LEU A C 1
ATOM 1172 O O . LEU A 1 149 ? -3.415 9.306 -11.655 1.00 92.94 149 LEU A O 1
ATOM 1176 N N . LYS A 1 150 ? -1.991 7.772 -10.808 1.00 72.50 150 LYS A N 1
ATOM 1177 C CA . LYS A 1 150 ? -0.732 8.425 -11.186 1.00 72.50 150 LYS A CA 1
ATOM 1178 C C . LYS A 1 150 ? -0.170 7.793 -12.451 1.00 72.50 150 LYS A C 1
ATOM 1180 O O . LYS A 1 150 ? 0.326 8.572 -13.290 1.00 72.50 150 LYS A O 1
#

InterPro domains:
  IPR004929 Spanin, inner membrane subunit [MF_04137] (1-149)
  IPR004929 Spanin, inner membrane subunit [PF03245] (23-148)

Foldseek 3Di:
DVVVVVVVVVVVVVVVVVVVVVVVVVVVVVVVVVVVVVVVVVVVVVVVVVLVVVLVVLVVVLVVVLVVQLVVLVVVLVCCVVVVDADDDPDDDDDDDDPPDDDDPDPDPDDPDHDDPVVSVVVSVVSSVVSNVVSVVVSVVVCCVPPVVD

Radius of gyration: 41.04 Å; Cα contacts (8 Å, |Δi|>4): 32; chains: 1; bounding box: 92×21×123 Å